Protein AF-A0AAU4BKL8-F1 (afdb_monomer)

Nearest PDB structures (foldseek):
  4myr-assembly4_D  TM=7.064E-01  e=6.402E-02  Sinorhizobium meliloti 1021
  3nnn-assembly1_B  TM=6.169E-01  e=1.692E+00  Thermotoga maritima
  5m7p-assembly1_B  TM=3.988E-01  e=8.554E-01  Brucella abortus str. 2308 A
  3w9s-assembly1_B  TM=4.049E-01  e=2.076E+00  Klebsiella pneumoniae subsp. pneumoniae NTUH-K2044
  3cfy-assembly1_A  TM=3.279E-01  e=2.076E+00  Vibrio parahaemolyticus RIMD 2210633

Sequence (150 aa):
MESAATRHRSRWPGIQRAGTGVGGHHQRAIDLKIKNKLDSPDKGLRLEASTAQAIRPLVRDFDRKYGRKGTIGQVDIETNKFVIEVTGGTWADKMEQIERLKQPNINKSGKPVIVFAPGWNGKQVRGVREAGGSGFPRPGRVEEVPTRTR

Radius of gyration: 21.01 Å; Cα contacts (8 Å, |Δi|>4): 185; chains: 1; bounding box: 60×72×43 Å

Foldseek 3Di:
DDDDDDDDPPPPDDPPPPPDVVVVVQLVVQVVLLVVLCPDPDPQSVQLSVVCVVVVVFFPHAFDAADDVNPLHTFHTDGPAATEDEDQDDQPVVLVRLVSCQDCSNVVPSHAYEYHHANDDPVSQVVCVVSRHHYDYHPPDDDDDPPDDD

pLDDT: mean 76.71, std 20.93, range [34.91, 97.88]

Secondary structure (DSSP, 8-state):
-----------PPP------HHHHHHHHHHHHHHHHHHT-S-HHHHHHHHHHHHTGGGEEEEEEEESGGGSSEEEEEEESS-EEEE-SS-SHHHHHHHHHHTSTTT-TT-PPEEEE-TT--HHHHHHHHHTT-EE-PPTT----------

Mean predicted aligned error: 12.6 Å

Solvent-accessible surface area (backbone atoms only — not comparable to full-atom values): 9089 Å² total; per-residue (Å²): 135,87,79,86,86,77,87,80,80,87,74,76,80,80,84,77,72,81,52,60,68,70,58,50,53,52,53,51,52,43,52,50,53,36,52,56,27,53,73,39,91,49,68,58,50,24,48,46,22,50,54,47,60,77,46,43,95,53,56,72,46,56,69,44,62,34,64,80,96,26,75,73,35,72,42,49,33,32,37,92,72,37,33,35,46,66,44,79,74,68,70,77,74,44,54,62,51,55,58,49,54,58,35,56,93,74,25,70,83,63,49,53,44,32,41,50,28,75,77,43,50,69,70,58,31,47,54,36,42,76,70,72,30,50,46,53,58,39,91,88,66,85,75,82,76,80,77,80,76,130

Structure (mmCIF, N/CA/C/O backbone):
data_AF-A0AAU4BKL8-F1
#
_entry.id   AF-A0AAU4BKL8-F1
#
loop_
_atom_site.group_PDB
_atom_site.id
_atom_site.type_symbol
_atom_site.label_atom_id
_atom_site.label_alt_id
_atom_site.label_comp_id
_atom_site.label_asym_id
_atom_site.label_entity_id
_atom_site.label_seq_id
_atom_site.pdbx_PDB_ins_code
_atom_site.Cartn_x
_atom_site.Cartn_y
_atom_site.Cartn_z
_atom_site.occupancy
_atom_site.B_iso_or_equiv
_atom_site.auth_seq_id
_atom_site.auth_comp_id
_atom_site.auth_asym_id
_atom_site.auth_atom_id
_atom_site.pdbx_PDB_model_num
ATOM 1 N N . MET A 1 1 ? -30.485 -58.118 12.265 1.00 39.28 1 MET A N 1
ATOM 2 C CA . MET A 1 1 ? -29.672 -57.789 11.077 1.00 39.28 1 MET A CA 1
ATOM 3 C C . MET A 1 1 ? -30.318 -56.561 10.455 1.00 39.28 1 MET A C 1
ATOM 5 O O . MET A 1 1 ? -31.449 -56.674 10.016 1.00 39.28 1 MET A O 1
ATOM 9 N N . GLU A 1 2 ? -29.899 -55.386 10.939 1.00 35.16 2 GLU A N 1
ATOM 10 C CA . GLU A 1 2 ? -29.161 -54.344 10.179 1.00 35.16 2 GLU A CA 1
ATOM 11 C C . GLU A 1 2 ? -30.090 -53.511 9.276 1.00 35.16 2 GLU A C 1
ATOM 13 O O . GLU A 1 2 ? -30.899 -54.063 8.554 1.00 35.16 2 GLU A O 1
ATOM 18 N N . SER A 1 3 ? -30.045 -52.183 9.201 1.00 37.34 3 SER A N 1
ATOM 19 C CA . SER A 1 3 ? -29.420 -51.129 10.000 1.00 37.34 3 SER A CA 1
ATOM 20 C C . SER A 1 3 ? -30.096 -49.823 9.555 1.00 37.34 3 SER A C 1
ATOM 22 O O . SER A 1 3 ? -30.292 -49.600 8.359 1.00 37.34 3 SER A O 1
ATOM 24 N N . ALA A 1 4 ? -30.485 -48.967 10.500 1.00 45.81 4 ALA A N 1
ATOM 25 C CA . ALA A 1 4 ? -31.007 -47.637 10.215 1.00 45.81 4 ALA A CA 1
ATOM 26 C C . ALA A 1 4 ? -29.840 -46.706 9.848 1.00 45.81 4 ALA A C 1
ATOM 28 O O . ALA A 1 4 ? -28.986 -46.408 10.682 1.00 45.81 4 ALA A O 1
ATOM 29 N N . ALA A 1 5 ? -29.794 -46.237 8.600 1.00 44.03 5 ALA A N 1
ATOM 30 C CA . ALA A 1 5 ? -28.779 -45.290 8.148 1.00 44.03 5 ALA A CA 1
ATOM 31 C C . ALA A 1 5 ? -29.086 -43.877 8.673 1.00 44.03 5 ALA A C 1
ATOM 33 O O . ALA A 1 5 ? -29.869 -43.105 8.112 1.00 44.03 5 ALA A O 1
ATOM 34 N N . THR A 1 6 ? -28.449 -43.570 9.796 1.00 45.72 6 THR A N 1
ATOM 35 C CA . THR A 1 6 ? -28.365 -42.269 10.454 1.00 45.72 6 THR A CA 1
ATOM 36 C C . THR A 1 6 ? -27.852 -41.177 9.511 1.00 45.72 6 THR A C 1
ATOM 38 O O . THR A 1 6 ? -26.852 -41.323 8.811 1.00 45.72 6 THR A O 1
ATOM 41 N N . ARG A 1 7 ? -28.546 -40.035 9.530 1.00 43.06 7 ARG A N 1
ATOM 42 C CA . ARG A 1 7 ? -28.183 -38.791 8.843 1.00 43.06 7 ARG A CA 1
ATOM 43 C C . ARG A 1 7 ? -26.910 -38.205 9.459 1.00 43.06 7 ARG A C 1
ATOM 45 O O . ARG A 1 7 ? -26.882 -37.961 10.658 1.00 43.06 7 ARG A O 1
ATOM 52 N N . HIS A 1 8 ? -25.939 -37.826 8.633 1.00 34.91 8 HIS A N 1
ATOM 53 C CA . HIS A 1 8 ? -24.923 -36.843 9.015 1.00 34.91 8 HIS A CA 1
ATOM 54 C C . HIS A 1 8 ? -24.731 -35.833 7.878 1.00 34.91 8 HIS A C 1
ATOM 56 O O . HIS A 1 8 ? -23.785 -35.878 7.098 1.00 34.91 8 HIS A O 1
ATOM 62 N N . ARG A 1 9 ? -25.679 -34.892 7.761 1.00 39.91 9 ARG A N 1
ATOM 63 C CA . ARG A 1 9 ? -25.396 -33.612 7.103 1.00 39.91 9 ARG A CA 1
ATOM 64 C C . ARG A 1 9 ? -24.560 -32.815 8.093 1.00 39.91 9 ARG A C 1
ATOM 66 O O . ARG A 1 9 ? -25.085 -32.392 9.120 1.00 39.91 9 ARG A O 1
ATOM 73 N N . SER A 1 10 ? -23.281 -32.624 7.794 1.00 37.00 10 SER A N 1
ATOM 74 C CA . SER A 1 10 ? -22.394 -31.729 8.537 1.00 37.00 10 SER A CA 1
ATOM 75 C C . SER A 1 10 ? -22.881 -30.287 8.386 1.00 37.00 10 SER A C 1
ATOM 77 O O . SER A 1 10 ? -22.453 -29.533 7.515 1.00 37.00 10 SER A O 1
ATOM 79 N N . ARG A 1 11 ? -23.852 -29.934 9.230 1.00 35.56 11 ARG A N 1
ATOM 80 C CA . ARG A 1 11 ? -24.342 -28.586 9.483 1.00 35.56 11 ARG A CA 1
ATOM 81 C C . ARG A 1 11 ? -23.271 -27.881 10.304 1.00 35.56 11 ARG A C 1
ATOM 83 O O . ARG A 1 11 ? -23.278 -27.956 11.527 1.00 35.56 11 ARG A O 1
ATOM 90 N N . TRP A 1 12 ? -22.346 -27.214 9.628 1.00 34.91 12 TRP A N 1
ATOM 91 C CA . TRP A 1 12 ? -21.537 -26.194 10.282 1.00 34.91 12 TRP A CA 1
ATOM 92 C C . TRP A 1 12 ? -22.488 -25.079 10.753 1.00 34.91 12 TRP A C 1
ATOM 94 O O . TRP A 1 12 ? -23.252 -24.555 9.934 1.00 34.91 12 TRP A O 1
ATOM 104 N N . PRO A 1 13 ? -22.534 -24.763 12.059 1.00 39.03 13 PRO A N 1
ATOM 105 C CA . PRO A 1 13 ? -23.399 -23.716 12.573 1.00 39.03 13 PRO A CA 1
ATOM 106 C C . PRO A 1 13 ? -22.921 -22.362 12.050 1.00 39.03 13 PRO A C 1
ATOM 108 O O . PRO A 1 13 ? -21.727 -22.099 11.911 1.00 39.03 13 PRO A O 1
ATOM 111 N N . GLY A 1 14 ? -23.897 -21.533 11.690 1.00 40.94 14 GLY A N 1
ATOM 112 C CA . GLY A 1 14 ? -23.698 -20.326 10.917 1.00 40.94 14 GLY A CA 1
ATOM 113 C C . GLY A 1 14 ? -22.778 -19.308 11.579 1.00 40.94 14 GLY A C 1
ATOM 114 O O . GLY A 1 14 ? -22.948 -18.932 12.733 1.00 40.94 14 GLY A O 1
ATOM 115 N N . ILE A 1 15 ? -21.914 -18.733 10.752 1.00 45.81 15 ILE A N 1
ATOM 116 C CA . ILE A 1 15 ? -21.660 -17.297 10.804 1.00 45.81 15 ILE A CA 1
ATOM 117 C C . ILE A 1 15 ? -22.309 -16.718 9.548 1.00 45.81 15 ILE A C 1
ATOM 119 O O . ILE A 1 15 ? -21.656 -16.256 8.618 1.00 45.81 15 ILE A O 1
ATOM 123 N N . GLN A 1 16 ? -23.643 -16.766 9.509 1.00 42.19 16 GLN A N 1
ATOM 124 C CA . GLN A 1 16 ? -24.405 -15.829 8.695 1.00 42.19 16 GLN A CA 1
ATOM 125 C C . GLN A 1 16 ? -24.277 -14.473 9.385 1.00 42.19 16 GLN A C 1
ATOM 127 O O . GLN A 1 16 ? -25.165 -14.027 10.107 1.00 42.19 16 GLN A O 1
ATOM 132 N N . ARG A 1 17 ? -23.142 -13.798 9.184 1.00 47.59 17 ARG A N 1
ATOM 133 C CA . ARG A 1 17 ? -23.152 -12.346 9.297 1.00 47.59 17 ARG A CA 1
ATOM 134 C C . ARG A 1 17 ? -23.973 -11.874 8.111 1.00 47.59 17 ARG A C 1
ATOM 136 O O . ARG A 1 17 ? -23.442 -11.677 7.022 1.00 47.59 17 ARG A O 1
ATOM 143 N N . ALA A 1 18 ? -25.276 -11.729 8.335 1.00 43.00 18 ALA A N 1
ATOM 144 C CA . ALA A 1 18 ? -26.087 -10.764 7.621 1.00 43.00 18 ALA A CA 1
ATOM 145 C C . ALA A 1 18 ? -25.437 -9.393 7.864 1.00 43.00 18 ALA A C 1
ATOM 147 O O . ALA A 1 18 ? -25.796 -8.649 8.771 1.00 43.00 18 ALA A O 1
ATOM 148 N N . GLY A 1 19 ? -24.362 -9.122 7.124 1.00 42.94 19 GLY A N 1
ATOM 149 C CA . GLY A 1 19 ? -23.743 -7.819 7.063 1.00 42.94 19 GLY A CA 1
ATOM 150 C C . GLY A 1 19 ? -24.756 -6.923 6.388 1.00 42.94 19 GLY A C 1
ATOM 151 O O . GLY A 1 19 ? -24.933 -6.999 5.174 1.00 42.94 19 GLY A O 1
ATOM 152 N N . THR A 1 20 ? -25.453 -6.145 7.210 1.00 46.50 20 THR A N 1
ATOM 153 C CA . THR A 1 20 ? -26.154 -4.909 6.862 1.00 46.50 20 THR A CA 1
ATOM 154 C C . THR A 1 20 ? -25.570 -4.312 5.579 1.00 46.50 20 THR A C 1
ATOM 156 O O . THR A 1 20 ? -24.353 -4.148 5.481 1.00 46.50 20 THR A O 1
ATOM 159 N N . GLY A 1 21 ? -26.414 -4.060 4.569 1.00 51.34 21 GLY A N 1
ATOM 160 C CA . GLY A 1 21 ? -26.022 -3.896 3.157 1.00 51.34 21 GLY A CA 1
ATOM 161 C C . GLY A 1 21 ? -24.749 -3.077 2.894 1.00 51.34 21 GLY A C 1
ATOM 162 O O . GLY A 1 21 ? -23.965 -3.427 2.018 1.00 51.34 21 GLY A O 1
ATOM 163 N N . VAL A 1 22 ? -24.461 -2.068 3.717 1.00 58.38 22 VAL A N 1
ATOM 164 C CA . VAL A 1 22 ? -23.238 -1.248 3.687 1.00 58.38 22 VAL A CA 1
ATOM 165 C C . VAL A 1 22 ? -21.932 -2.068 3.745 1.00 58.38 22 VAL A C 1
ATOM 167 O O . VAL A 1 22 ? -21.014 -1.814 2.965 1.00 58.38 22 VAL A O 1
ATOM 170 N N . GLY A 1 23 ? -21.834 -3.083 4.612 1.00 62.84 23 GLY A N 1
ATOM 171 C CA . GLY A 1 23 ? -20.621 -3.904 4.748 1.00 62.84 23 GLY A CA 1
ATOM 172 C C . GLY A 1 23 ? -20.379 -4.833 3.553 1.00 62.84 23 GLY A C 1
ATOM 173 O O . GLY A 1 23 ? -19.237 -5.038 3.143 1.00 62.84 23 GLY A O 1
ATOM 174 N N . GLY A 1 24 ? -21.456 -5.351 2.955 1.00 75.62 24 GLY A N 1
ATOM 175 C CA . GLY A 1 24 ? -21.388 -6.201 1.764 1.00 75.62 24 GLY A CA 1
ATOM 176 C C . GLY A 1 24 ? -20.991 -5.430 0.504 1.00 75.62 24 GLY A C 1
ATOM 177 O O . GLY A 1 24 ? -20.192 -5.924 -0.291 1.00 75.62 24 GLY A O 1
ATOM 178 N N . HIS A 1 25 ? -21.493 -4.202 0.331 1.00 81.88 25 HIS A N 1
ATOM 179 C CA . HIS A 1 25 ? -21.113 -3.350 -0.800 1.00 81.88 25 HIS A CA 1
ATOM 180 C C . HIS A 1 25 ? -19.641 -2.928 -0.739 1.00 81.88 25 HIS A C 1
ATOM 182 O O . HIS A 1 25 ? -18.958 -2.972 -1.761 1.00 81.88 25 HIS A O 1
ATOM 188 N N . HIS A 1 26 ? -19.129 -2.600 0.453 1.00 86.69 26 HIS A N 1
ATOM 189 C CA . HIS A 1 26 ? -17.718 -2.242 0.635 1.00 86.69 26 HIS A CA 1
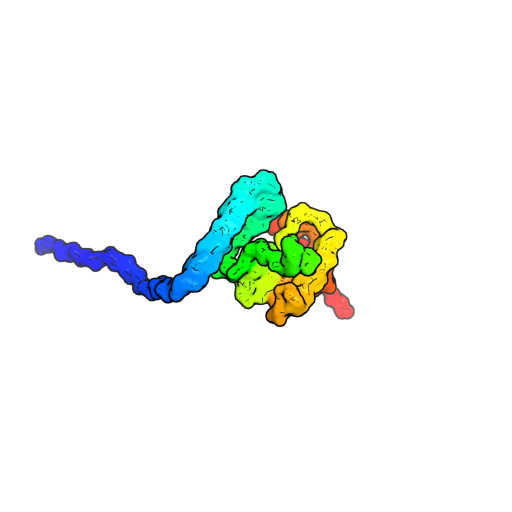ATOM 190 C C . HIS A 1 26 ? -16.777 -3.404 0.302 1.00 86.69 26 HIS A C 1
ATOM 192 O O . HIS A 1 26 ? -15.827 -3.239 -0.460 1.00 86.69 26 HIS A O 1
ATOM 198 N N . GLN A 1 27 ? -17.071 -4.606 0.807 1.00 90.19 27 GLN A N 1
ATOM 199 C CA . GLN A 1 27 ? -16.243 -5.782 0.520 1.00 90.19 27 GLN A CA 1
ATOM 200 C C . GLN A 1 27 ? -16.244 -6.140 -0.971 1.00 90.19 27 GLN A C 1
ATOM 202 O O . GLN A 1 27 ? -15.181 -6.393 -1.531 1.00 90.19 27 GLN A O 1
ATOM 207 N N . ARG A 1 28 ? -17.399 -6.046 -1.644 1.00 92.38 28 ARG A N 1
ATOM 208 C CA . ARG A 1 28 ? -17.484 -6.227 -3.102 1.00 92.38 28 ARG A CA 1
ATOM 209 C C . ARG A 1 28 ? -16.679 -5.179 -3.869 1.00 92.38 28 ARG A C 1
ATOM 211 O O . ARG A 1 28 ? -16.038 -5.516 -4.857 1.00 92.38 28 ARG A O 1
ATOM 218 N N . ALA A 1 29 ? -16.688 -3.920 -3.428 1.00 94.06 29 ALA A N 1
ATOM 219 C CA . ALA A 1 29 ? -15.889 -2.871 -4.057 1.00 94.06 29 ALA A CA 1
ATOM 220 C C . ALA A 1 29 ? -14.383 -3.164 -3.946 1.00 94.06 29 ALA A C 1
ATOM 222 O O . ALA A 1 29 ? -13.652 -2.984 -4.918 1.00 94.06 29 ALA A O 1
ATOM 223 N N . ILE A 1 30 ? -13.927 -3.668 -2.795 1.00 96.06 30 ILE A N 1
ATOM 224 C CA . ILE A 1 30 ? -12.542 -4.127 -2.614 1.00 96.06 30 ILE A CA 1
ATOM 225 C C . ILE A 1 30 ? -12.231 -5.287 -3.561 1.00 96.06 30 ILE A C 1
ATOM 227 O O . ILE A 1 30 ? -11.222 -5.236 -4.262 1.00 96.06 30 ILE A O 1
ATOM 231 N N . ASP A 1 31 ? -13.101 -6.296 -3.628 1.00 96.25 31 ASP A N 1
ATOM 232 C CA . ASP A 1 31 ? -12.904 -7.461 -4.501 1.00 96.25 31 ASP A CA 1
ATOM 233 C C . ASP A 1 31 ? -12.785 -7.061 -5.973 1.00 96.25 31 ASP A C 1
ATOM 235 O O . ASP A 1 31 ? -11.908 -7.553 -6.683 1.00 96.25 31 ASP A O 1
ATOM 239 N N . LEU A 1 32 ? -13.619 -6.121 -6.421 1.00 96.88 32 LEU A N 1
ATOM 240 C CA . LEU A 1 32 ? -1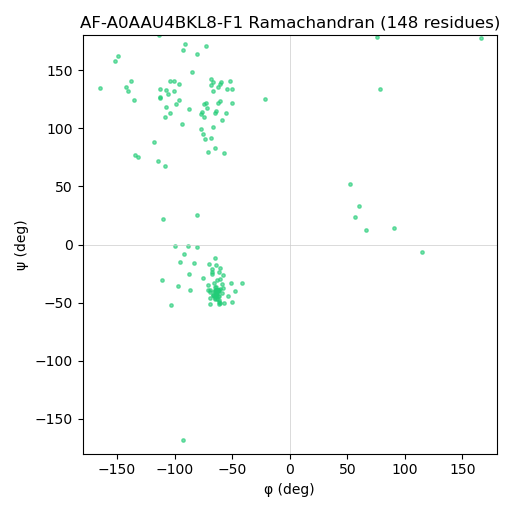3.561 -5.584 -7.778 1.00 96.88 32 LEU A CA 1
ATOM 241 C C . LEU A 1 32 ? -12.247 -4.847 -8.046 1.00 96.88 32 LEU A C 1
ATOM 243 O O . LEU A 1 32 ? -11.645 -5.055 -9.095 1.00 96.88 32 LEU A O 1
ATOM 247 N N . LYS A 1 33 ? -11.760 -4.027 -7.106 1.00 97.06 33 LYS A N 1
ATOM 248 C CA . LYS A 1 33 ? -10.458 -3.358 -7.258 1.00 97.06 33 LYS A CA 1
ATOM 249 C C . LYS A 1 33 ? -9.308 -4.363 -7.348 1.00 97.06 33 LYS A C 1
ATOM 251 O O . LYS A 1 33 ? -8.435 -4.199 -8.198 1.00 97.06 33 LYS A O 1
ATOM 256 N N . ILE A 1 34 ? -9.311 -5.392 -6.494 1.00 97.56 34 ILE A N 1
ATOM 257 C CA . ILE A 1 34 ? -8.293 -6.454 -6.510 1.00 97.56 34 ILE A CA 1
ATOM 258 C C . ILE A 1 34 ? -8.326 -7.173 -7.858 1.00 97.56 34 ILE A C 1
ATOM 260 O O . ILE A 1 34 ? -7.295 -7.265 -8.516 1.00 97.56 34 ILE A O 1
ATOM 264 N N . LYS A 1 35 ? -9.507 -7.611 -8.309 1.00 97.56 35 LYS A N 1
ATOM 265 C CA . LYS A 1 35 ? -9.669 -8.278 -9.605 1.00 97.56 35 LYS A CA 1
ATOM 266 C C . LYS A 1 35 ? -9.160 -7.406 -10.758 1.00 97.56 35 LYS A C 1
ATOM 268 O O . LYS A 1 35 ? -8.319 -7.849 -11.528 1.00 97.56 35 LYS A O 1
ATOM 273 N N . ASN A 1 36 ? -9.584 -6.144 -10.816 1.00 97.38 36 ASN A N 1
ATOM 274 C CA . ASN A 1 36 ? -9.174 -5.225 -11.878 1.00 97.38 36 ASN A CA 1
ATOM 275 C C . ASN A 1 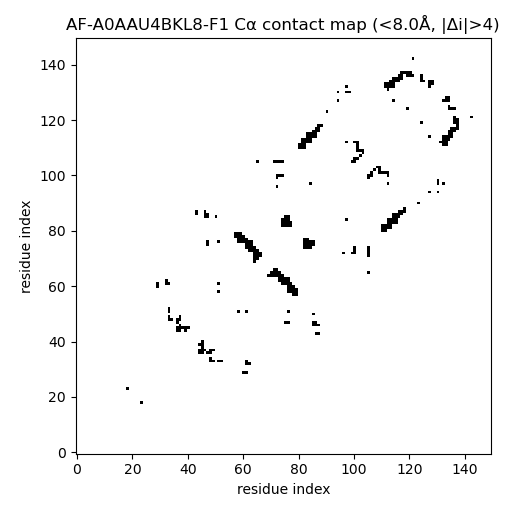36 ? -7.652 -5.009 -11.916 1.00 97.38 36 ASN A C 1
ATOM 277 O O . ASN A 1 36 ? -7.076 -4.912 -12.996 1.00 97.38 36 ASN A O 1
ATOM 281 N N . LYS A 1 37 ? -6.985 -4.929 -10.755 1.00 97.50 37 LYS A N 1
ATOM 282 C CA . LYS A 1 37 ? -5.521 -4.791 -10.704 1.00 97.50 37 LYS A CA 1
ATOM 283 C C . LYS A 1 37 ? -4.785 -6.103 -11.011 1.00 97.50 37 LYS A C 1
ATOM 285 O O . LYS A 1 37 ? -3.690 -6.035 -11.560 1.00 97.50 37 LYS A O 1
ATOM 290 N N . LEU A 1 38 ? -5.367 -7.273 -10.726 1.00 97.81 38 LEU A N 1
ATOM 291 C CA . LEU A 1 38 ? -4.815 -8.571 -11.153 1.00 97.81 38 LEU A CA 1
ATOM 292 C C . LEU A 1 38 ? -4.798 -8.713 -12.681 1.00 97.81 38 LEU A C 1
ATOM 294 O O . LEU A 1 38 ? -3.831 -9.242 -13.226 1.00 97.81 38 LEU A O 1
ATOM 298 N N . ASP A 1 39 ? -5.817 -8.180 -13.357 1.00 96.88 39 ASP A N 1
ATOM 299 C CA . ASP A 1 39 ? -5.937 -8.199 -14.821 1.00 96.88 39 ASP A CA 1
ATOM 300 C C . ASP A 1 39 ? -5.096 -7.096 -15.510 1.00 96.88 39 ASP A C 1
ATOM 302 O O . ASP A 1 39 ? -5.045 -7.007 -16.737 1.00 96.88 39 ASP A O 1
ATOM 306 N N . SER A 1 40 ? -4.412 -6.242 -14.737 1.00 96.44 40 SER A N 1
ATOM 307 C CA . SER A 1 40 ? -3.600 -5.139 -15.265 1.00 96.44 40 SER A CA 1
ATOM 308 C C . SER A 1 40 ? -2.351 -5.642 -16.003 1.00 96.44 40 SER A C 1
ATOM 310 O O . SER A 1 40 ? -1.689 -6.566 -15.522 1.00 96.44 40 SER A O 1
ATOM 312 N N . PRO A 1 41 ? -1.923 -5.008 -17.113 1.00 94.81 41 PRO A N 1
ATOM 313 C CA . PRO A 1 41 ? -0.623 -5.287 -17.727 1.00 94.81 41 PRO A CA 1
ATOM 314 C C . PRO A 1 41 ? 0.561 -4.832 -16.851 1.00 94.81 41 PRO A C 1
ATOM 316 O O . PRO A 1 41 ? 1.660 -5.382 -16.986 1.00 94.81 41 PRO A O 1
ATOM 319 N N . ASP A 1 42 ? 0.342 -3.900 -15.919 1.00 94.06 42 ASP A N 1
ATOM 320 C CA . ASP A 1 42 ? 1.358 -3.373 -15.005 1.00 94.06 42 ASP A CA 1
ATOM 321 C C . ASP A 1 42 ? 1.743 -4.398 -13.920 1.00 94.06 42 ASP A C 1
ATOM 323 O O . ASP A 1 42 ? 0.911 -4.859 -13.135 1.00 94.06 42 ASP A O 1
ATOM 327 N N . LYS A 1 43 ? 3.034 -4.752 -13.858 1.00 91.94 43 LYS A N 1
ATOM 328 C CA . LYS A 1 43 ? 3.565 -5.744 -12.906 1.00 91.94 43 LYS A CA 1
ATOM 329 C C . LYS A 1 43 ? 3.470 -5.293 -11.443 1.00 91.94 43 LYS A C 1
ATOM 331 O O . LYS A 1 43 ? 3.297 -6.150 -10.580 1.00 91.94 43 LYS A O 1
ATOM 336 N N . GLY A 1 44 ? 3.603 -3.997 -11.162 1.00 90.75 44 GLY A N 1
ATOM 337 C CA . GLY A 1 44 ? 3.486 -3.434 -9.816 1.00 90.75 44 GLY A CA 1
ATOM 338 C C . GLY A 1 44 ? 2.050 -3.505 -9.305 1.00 90.75 44 GLY A C 1
ATOM 339 O O . GLY A 1 44 ? 1.815 -4.026 -8.217 1.00 90.75 44 GLY A O 1
ATOM 340 N N . LEU A 1 45 ? 1.082 -3.125 -10.145 1.00 94.12 45 LEU A N 1
ATOM 341 C CA . LEU A 1 45 ? -0.342 -3.233 -9.809 1.00 94.12 45 LEU A CA 1
ATOM 342 C C . LEU A 1 45 ? -0.770 -4.689 -9.586 1.00 94.12 45 LEU A C 1
ATOM 344 O O . LEU A 1 45 ? -1.514 -4.974 -8.644 1.00 94.12 45 LEU A O 1
ATOM 348 N N . ARG A 1 46 ? -0.262 -5.629 -10.396 1.00 95.69 46 ARG A N 1
ATOM 349 C CA . ARG A 1 46 ? -0.490 -7.061 -10.152 1.00 95.69 46 ARG A CA 1
ATOM 350 C C . ARG A 1 46 ? 0.140 -7.530 -8.845 1.00 95.69 46 ARG A C 1
ATOM 352 O O . ARG A 1 46 ? -0.477 -8.328 -8.144 1.00 95.69 46 ARG A O 1
ATOM 359 N N . LEU A 1 47 ? 1.336 -7.045 -8.501 1.00 94.06 47 LEU A N 1
ATOM 360 C CA . LEU A 1 47 ? 1.995 -7.394 -7.242 1.00 94.06 47 LEU A CA 1
ATOM 361 C C . LEU A 1 47 ? 1.152 -6.934 -6.044 1.00 94.06 47 LEU A C 1
ATOM 363 O O . LEU A 1 47 ? 0.811 -7.771 -5.212 1.00 94.06 47 LEU A O 1
ATOM 367 N N . GLU A 1 48 ? 0.734 -5.665 -6.009 1.00 95.12 48 GLU A N 1
ATOM 368 C CA . GLU A 1 48 ? -0.181 -5.120 -4.990 1.00 95.12 48 GLU A CA 1
ATOM 369 C C . GLU A 1 48 ? -1.437 -5.985 -4.827 1.00 95.12 48 GLU A C 1
ATOM 371 O O . GLU A 1 48 ? -1.803 -6.378 -3.716 1.00 95.12 48 GLU A O 1
ATOM 376 N N . ALA A 1 49 ? -2.087 -6.313 -5.946 1.00 97.19 49 ALA A N 1
ATOM 377 C CA . ALA A 1 49 ? -3.329 -7.071 -5.942 1.00 97.19 49 ALA A CA 1
ATOM 378 C C . ALA A 1 49 ? -3.130 -8.526 -5.510 1.00 97.19 49 ALA A C 1
ATOM 380 O O . ALA A 1 49 ? -3.936 -9.049 -4.744 1.00 97.19 49 ALA A O 1
ATOM 381 N N . SER A 1 50 ? -2.039 -9.166 -5.937 1.00 97.25 50 SER A N 1
ATOM 382 C CA . SER A 1 50 ? -1.698 -10.527 -5.516 1.00 97.25 50 SER A CA 1
ATOM 383 C C . SER A 1 50 ? -1.400 -10.595 -4.015 1.00 97.25 50 SER A C 1
ATOM 385 O O . SER A 1 50 ? -1.891 -11.497 -3.334 1.00 97.25 50 SER A O 1
ATOM 387 N N . THR A 1 51 ? -0.697 -9.597 -3.464 1.00 96.31 51 THR A N 1
ATOM 388 C CA . THR A 1 51 ? -0.486 -9.470 -2.019 1.00 96.31 51 THR A CA 1
ATOM 389 C C . THR A 1 51 ? -1.819 -9.307 -1.295 1.00 96.31 51 THR A C 1
ATOM 391 O O . THR A 1 51 ? -2.090 -10.052 -0.354 1.00 96.31 51 THR A O 1
ATOM 394 N N . ALA A 1 52 ? -2.688 -8.397 -1.746 1.00 97.62 52 ALA A N 1
ATOM 395 C CA . ALA A 1 52 ? -4.003 -8.194 -1.137 1.00 97.62 52 ALA A CA 1
ATOM 396 C C . ALA A 1 52 ? -4.887 -9.450 -1.207 1.00 97.62 52 ALA A C 1
ATOM 398 O O . ALA A 1 52 ? -5.573 -9.770 -0.236 1.00 97.62 52 ALA A O 1
ATOM 399 N N . GLN A 1 53 ? -4.848 -10.186 -2.321 1.00 97.88 53 GLN A N 1
ATOM 400 C CA . GLN A 1 53 ? -5.577 -11.440 -2.493 1.00 97.88 53 GLN A CA 1
ATOM 401 C C . GLN A 1 53 ? -5.078 -12.520 -1.523 1.00 97.88 53 GLN A C 1
ATOM 403 O O . GLN A 1 53 ? -5.893 -13.196 -0.895 1.00 97.88 53 GLN A O 1
ATOM 408 N N . ALA A 1 54 ? -3.761 -12.640 -1.335 1.00 96.75 54 ALA A N 1
ATOM 409 C CA . ALA A 1 54 ? -3.164 -13.625 -0.433 1.00 96.75 54 ALA A CA 1
ATOM 410 C C . ALA A 1 54 ? -3.552 -13.409 1.041 1.00 96.75 54 ALA A C 1
ATOM 412 O O . ALA A 1 54 ? -3.679 -14.372 1.795 1.00 96.75 54 ALA A O 1
ATOM 413 N N . ILE A 1 55 ? -3.786 -12.159 1.452 1.00 96.19 55 ILE A N 1
ATOM 414 C CA . ILE A 1 55 ? -4.207 -11.813 2.821 1.00 96.19 55 ILE A CA 1
ATOM 415 C C . ILE A 1 55 ? -5.652 -11.316 2.899 1.00 96.19 55 ILE A C 1
ATOM 417 O O . ILE A 1 55 ? -6.022 -10.627 3.852 1.00 96.19 55 ILE A O 1
ATOM 421 N N . ARG A 1 56 ? -6.488 -11.657 1.912 1.00 95.81 56 ARG A N 1
ATOM 422 C CA . ARG A 1 56 ? -7.826 -11.080 1.722 1.00 95.81 56 ARG A CA 1
ATOM 423 C C . ARG A 1 56 ? -8.710 -11.016 2.979 1.00 95.81 56 ARG A C 1
ATOM 425 O O . ARG A 1 56 ? -9.359 -9.979 3.154 1.00 95.81 56 ARG A O 1
ATOM 432 N N . PRO A 1 57 ? -8.734 -12.027 3.875 1.00 95.19 57 PRO A N 1
ATOM 433 C CA . PRO A 1 57 ? -9.521 -11.966 5.112 1.00 95.19 57 PRO A CA 1
ATOM 434 C C . PRO A 1 57 ? -9.130 -10.825 6.067 1.00 95.19 57 PRO A C 1
ATOM 436 O O . PRO A 1 57 ? -9.919 -10.454 6.934 1.00 95.19 57 PRO A O 1
ATOM 439 N N . LEU A 1 58 ? -7.921 -10.272 5.928 1.00 95.44 58 LEU A N 1
ATOM 440 C CA . LEU A 1 58 ? -7.393 -9.180 6.752 1.00 95.44 58 LEU A CA 1
ATOM 441 C C . LEU A 1 58 ? -7.588 -7.796 6.114 1.00 95.44 58 LEU A C 1
ATOM 443 O O . LEU A 1 58 ? -7.429 -6.783 6.801 1.00 95.44 58 LEU A O 1
ATOM 447 N N . VAL A 1 59 ? -7.907 -7.745 4.817 1.00 96.38 59 VAL A N 1
ATOM 448 C CA . VAL A 1 59 ? -7.997 -6.503 4.042 1.00 96.38 59 VAL A CA 1
ATOM 449 C C . VAL A 1 59 ? -9.269 -5.740 4.407 1.00 96.38 59 VAL A C 1
ATOM 451 O O . VAL A 1 59 ? -10.391 -6.226 4.249 1.00 96.38 59 VAL A O 1
ATOM 454 N N . ARG A 1 60 ? -9.074 -4.512 4.887 1.00 95.88 60 ARG A N 1
ATOM 455 C CA . ARG A 1 60 ? -10.118 -3.540 5.223 1.00 95.88 60 ARG A CA 1
ATOM 456 C C . ARG A 1 60 ? -10.357 -2.541 4.097 1.00 95.88 60 ARG A C 1
ATOM 458 O O . ARG A 1 60 ? -11.493 -2.112 3.918 1.00 95.88 60 ARG A O 1
ATOM 465 N N . ASP A 1 61 ? -9.303 -2.153 3.388 1.00 96.50 61 ASP A N 1
ATOM 466 C CA . ASP A 1 61 ? -9.365 -1.292 2.207 1.00 96.50 61 ASP A CA 1
ATOM 467 C C . ASP A 1 61 ? -8.185 -1.600 1.277 1.00 96.50 61 ASP A C 1
ATOM 469 O O . ASP A 1 61 ? -7.166 -2.144 1.710 1.00 96.50 61 ASP A O 1
ATOM 473 N N . PHE A 1 62 ? -8.339 -1.263 0.002 1.00 97.56 62 PHE A N 1
ATOM 474 C CA . PHE A 1 62 ? -7.359 -1.524 -1.045 1.00 97.56 62 PHE A CA 1
ATOM 475 C C . PHE A 1 62 ? -7.316 -0.355 -2.031 1.00 97.56 62 PHE A C 1
ATOM 477 O O . PHE A 1 62 ? -8.369 0.140 -2.455 1.00 97.56 62 PHE A O 1
ATOM 484 N N . ASP A 1 63 ? -6.109 0.072 -2.405 1.00 96.06 63 ASP A N 1
ATOM 485 C CA . ASP A 1 63 ? -5.858 1.193 -3.319 1.00 96.06 63 ASP A CA 1
ATOM 486 C C . ASP A 1 63 ? -6.593 2.475 -2.890 1.00 96.06 63 ASP A C 1
ATOM 488 O O . ASP A 1 63 ? -7.396 3.062 -3.628 1.00 96.06 63 ASP A O 1
ATOM 492 N N . ARG A 1 64 ? -6.406 2.874 -1.630 1.00 95.12 64 ARG A N 1
ATOM 493 C CA . ARG A 1 64 ? -7.076 4.046 -1.069 1.00 95.12 64 ARG A CA 1
ATOM 494 C C . ARG A 1 64 ? -6.258 5.298 -1.345 1.00 95.12 64 ARG A C 1
ATOM 496 O O . ARG A 1 64 ? -5.169 5.469 -0.808 1.00 95.12 64 ARG A O 1
ATOM 503 N N . LYS A 1 65 ? -6.828 6.217 -2.121 1.00 94.00 65 LYS A N 1
ATOM 504 C CA . LYS A 1 65 ? -6.208 7.498 -2.486 1.00 94.00 65 LYS A CA 1
ATOM 505 C C . LYS A 1 65 ? -6.679 8.623 -1.566 1.00 94.00 65 LYS A C 1
ATOM 507 O O . LYS A 1 65 ? -7.867 8.732 -1.267 1.00 94.00 65 LYS A O 1
ATOM 512 N N . TYR A 1 66 ? -5.748 9.475 -1.156 1.00 92.00 66 TYR A N 1
ATOM 513 C CA . TYR A 1 66 ? -5.982 10.653 -0.328 1.00 92.00 66 TYR A CA 1
ATOM 514 C C . TYR A 1 66 ? -5.711 11.922 -1.139 1.00 92.00 66 TYR A C 1
ATOM 516 O O . TYR A 1 66 ? -4.703 12.037 -1.837 1.00 92.00 66 TYR A O 1
ATOM 524 N N . GLY A 1 67 ? -6.620 12.893 -1.050 1.00 90.81 67 GLY A N 1
ATOM 525 C CA . GLY A 1 67 ? -6.605 14.073 -1.915 1.00 90.81 67 GLY A CA 1
ATOM 526 C C . GLY A 1 67 ? -7.097 13.780 -3.336 1.00 90.81 67 GLY A C 1
ATOM 527 O O . GLY A 1 67 ? -7.456 12.652 -3.687 1.00 90.81 67 GLY A O 1
ATOM 528 N N . ARG A 1 68 ? -7.134 14.817 -4.178 1.00 91.25 68 ARG A N 1
ATOM 529 C CA . ARG A 1 68 ? -7.634 14.701 -5.552 1.00 91.25 68 ARG A CA 1
ATOM 530 C C . ARG A 1 68 ? -6.729 13.751 -6.335 1.00 91.25 68 ARG A C 1
ATOM 532 O O . ARG A 1 68 ? -5.569 14.061 -6.553 1.00 91.25 68 ARG A O 1
ATOM 539 N N . LYS A 1 69 ? -7.252 12.598 -6.764 1.00 88.38 69 LYS A N 1
ATOM 540 C CA . LYS A 1 69 ? -6.487 11.556 -7.481 1.00 88.38 69 LYS A CA 1
ATOM 541 C C . LYS A 1 69 ? -5.242 11.035 -6.727 1.00 88.38 69 LYS A C 1
ATOM 543 O O . LYS A 1 69 ? -4.350 10.498 -7.369 1.00 88.38 69 LYS A O 1
ATOM 548 N N . GLY A 1 70 ? -5.186 11.144 -5.395 1.00 88.19 70 GLY A N 1
ATOM 549 C CA . GLY A 1 70 ? -4.050 10.641 -4.603 1.00 88.19 70 GLY A CA 1
ATOM 550 C C . GLY A 1 70 ? -2.916 11.644 -4.373 1.00 88.19 70 GLY A C 1
ATOM 551 O O . GLY A 1 70 ? -1.840 11.241 -3.953 1.00 88.19 70 GLY A O 1
ATOM 552 N N . THR A 1 71 ? -3.133 12.942 -4.621 1.00 88.94 71 THR A N 1
ATOM 553 C CA . THR A 1 71 ? -2.099 13.985 -4.457 1.00 88.94 71 THR A CA 1
ATOM 554 C C . THR A 1 71 ? -1.505 14.084 -3.054 1.00 88.94 71 THR A C 1
ATOM 556 O O . THR A 1 71 ? -0.392 14.575 -2.913 1.00 88.94 71 THR A O 1
ATOM 559 N N . ILE A 1 72 ? -2.240 13.674 -2.017 1.00 87.81 72 ILE A N 1
ATOM 560 C CA . ILE A 1 72 ? -1.737 13.668 -0.635 1.00 87.81 72 ILE A CA 1
ATOM 561 C C . ILE A 1 72 ? -0.993 12.358 -0.360 1.00 87.81 72 ILE A C 1
ATOM 563 O O . ILE A 1 72 ? 0.047 12.358 0.291 1.00 87.81 72 ILE A O 1
ATOM 567 N N . GLY A 1 73 ? -1.507 11.246 -0.878 1.00 89.81 73 GLY A N 1
ATOM 568 C CA . GLY A 1 73 ? -0.877 9.939 -0.771 1.00 89.81 73 GLY A CA 1
ATOM 569 C C . GLY A 1 73 ? -1.827 8.813 -1.151 1.00 89.81 73 GLY A C 1
ATOM 570 O O . GLY A 1 73 ? -3.007 9.030 -1.444 1.00 89.81 73 GLY A O 1
ATOM 571 N N . GLN A 1 74 ? -1.306 7.595 -1.116 1.00 93.12 74 GLN A N 1
ATOM 572 C CA . GLN A 1 74 ? -2.053 6.377 -1.390 1.00 93.12 74 GLN A CA 1
ATOM 573 C C . GLN A 1 74 ? -1.653 5.304 -0.383 1.00 93.12 74 GLN A C 1
ATOM 575 O O . GLN A 1 74 ? -0.483 5.195 -0.038 1.00 93.12 74 GLN A O 1
ATOM 580 N N . VAL A 1 75 ? -2.634 4.533 0.078 1.00 94.81 75 VAL A N 1
ATOM 581 C CA . VAL A 1 75 ? -2.434 3.300 0.839 1.00 94.81 75 VAL A CA 1
ATOM 582 C C . VAL A 1 75 ? -2.776 2.126 -0.069 1.00 94.81 75 VAL A C 1
ATOM 584 O O . VAL A 1 75 ? -3.929 2.001 -0.489 1.00 94.81 75 VAL A O 1
ATOM 587 N N . ASP A 1 76 ? -1.804 1.257 -0.336 1.00 95.62 76 ASP A N 1
ATOM 588 C CA . ASP A 1 76 ? -2.025 0.097 -1.201 1.00 95.62 76 ASP A CA 1
ATOM 589 C C . ASP A 1 76 ? -2.936 -0.919 -0.521 1.00 95.6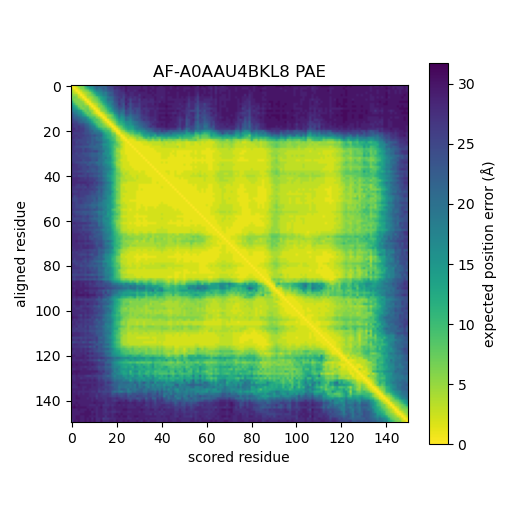2 76 ASP A C 1
ATOM 591 O O . ASP A 1 76 ? -3.960 -1.306 -1.085 1.00 95.62 76 ASP A O 1
ATOM 595 N N . ILE A 1 77 ? -2.613 -1.309 0.716 1.00 97.31 77 ILE A N 1
ATOM 596 C CA . ILE A 1 77 ? -3.419 -2.253 1.492 1.00 97.31 77 ILE A CA 1
ATOM 597 C C . ILE A 1 77 ? -3.584 -1.742 2.917 1.00 97.31 77 ILE A C 1
ATOM 599 O O . ILE A 1 77 ? -2.616 -1.535 3.648 1.00 97.31 77 ILE A O 1
ATOM 603 N N . GLU A 1 78 ? -4.830 -1.605 3.356 1.00 96.75 78 GLU A N 1
ATOM 604 C CA . GLU A 1 78 ? -5.148 -1.311 4.746 1.00 96.75 78 GLU A CA 1
ATOM 605 C C . GLU A 1 78 ? -5.736 -2.544 5.432 1.00 96.75 78 GLU A C 1
ATOM 607 O O . GLU A 1 78 ? -6.679 -3.155 4.934 1.00 96.75 78 GLU A O 1
ATOM 612 N N . THR A 1 79 ? -5.238 -2.870 6.625 1.00 95.94 79 THR A N 1
ATOM 613 C CA . THR A 1 79 ? -5.855 -3.856 7.524 1.00 95.94 79 THR A CA 1
ATOM 614 C C . THR A 1 79 ? -6.364 -3.177 8.794 1.00 95.94 79 THR A C 1
ATOM 616 O O . THR A 1 79 ? -6.217 -1.967 8.994 1.00 95.94 79 THR A O 1
ATOM 619 N N . ASN A 1 80 ? -6.951 -3.949 9.707 1.00 94.25 80 ASN A N 1
ATOM 620 C CA . ASN A 1 80 ? -7.319 -3.427 11.024 1.00 94.25 80 ASN A CA 1
ATOM 621 C C . ASN A 1 80 ? -6.104 -3.075 11.898 1.00 94.25 80 ASN A C 1
ATOM 623 O O . ASN A 1 80 ? -6.238 -2.223 12.770 1.00 94.25 80 ASN A O 1
ATOM 627 N N . LYS A 1 81 ? -4.937 -3.694 11.669 1.00 94.56 81 LYS A N 1
ATOM 628 C CA . LYS A 1 81 ? -3.771 -3.588 12.565 1.00 94.56 81 LYS A CA 1
ATOM 629 C C . LYS A 1 81 ? -2.597 -2.816 11.973 1.00 94.56 81 LYS A C 1
ATOM 631 O O . LYS A 1 81 ? -1.861 -2.193 12.719 1.00 94.56 81 LYS A O 1
ATOM 636 N N . PHE A 1 82 ? -2.420 -2.861 10.661 1.00 94.44 82 PHE A N 1
ATOM 637 C CA . PHE A 1 82 ? -1.286 -2.262 9.957 1.00 94.44 82 PHE A CA 1
ATOM 638 C C . PHE A 1 82 ? -1.689 -1.809 8.551 1.00 94.44 82 PHE A C 1
ATOM 640 O O . PHE A 1 82 ? -2.711 -2.243 8.006 1.00 94.44 82 PHE A O 1
ATOM 647 N N . VAL A 1 83 ? -0.866 -0.945 7.974 1.00 94.81 83 VAL A N 1
ATOM 648 C CA . VAL A 1 83 ? -0.899 -0.557 6.562 1.00 94.81 83 VAL A CA 1
ATOM 649 C C . VAL A 1 83 ? 0.247 -1.269 5.852 1.00 94.81 83 VAL A C 1
ATOM 651 O O . VAL A 1 83 ? 1.326 -1.395 6.426 1.00 94.81 83 VAL A O 1
ATOM 654 N N . ILE A 1 84 ? 0.021 -1.751 4.632 1.00 93.56 84 ILE A N 1
ATOM 655 C CA . ILE A 1 84 ? 1.074 -2.318 3.791 1.00 93.56 84 ILE A CA 1
ATOM 656 C C . ILE A 1 84 ? 1.288 -1.407 2.589 1.00 93.56 84 ILE A C 1
ATOM 658 O O . ILE A 1 84 ? 0.344 -1.111 1.858 1.00 93.56 84 ILE A O 1
ATOM 662 N N . GLU A 1 85 ? 2.540 -1.014 2.399 1.00 93.19 85 GLU A N 1
ATOM 663 C CA . GLU A 1 85 ? 3.068 -0.435 1.169 1.00 93.19 85 GLU A CA 1
ATOM 664 C C . GLU A 1 85 ? 3.716 -1.559 0.359 1.00 93.19 85 GLU A C 1
ATOM 666 O O . GLU A 1 85 ? 4.591 -2.270 0.872 1.00 93.19 85 GLU A O 1
ATOM 671 N N . VAL A 1 86 ? 3.296 -1.745 -0.890 1.00 92.31 86 VAL A N 1
ATOM 672 C CA . VAL A 1 86 ? 3.840 -2.794 -1.755 1.00 92.31 86 VAL A CA 1
ATOM 673 C C . VAL A 1 86 ? 4.751 -2.154 -2.792 1.00 92.31 86 VAL A C 1
ATOM 675 O O . VAL A 1 86 ? 4.392 -1.202 -3.473 1.00 92.31 86 VAL A O 1
ATOM 678 N N . THR A 1 87 ? 5.966 -2.678 -2.942 1.00 87.12 87 THR A N 1
ATOM 679 C CA . THR A 1 87 ? 6.915 -2.123 -3.910 1.00 87.12 87 THR A CA 1
ATOM 680 C C . THR A 1 87 ? 7.716 -3.194 -4.634 1.00 87.12 87 THR A C 1
ATOM 682 O O . THR A 1 87 ? 8.305 -4.091 -4.033 1.00 87.12 87 THR A O 1
ATOM 685 N N . GLY A 1 88 ? 7.775 -3.059 -5.959 1.00 76.69 88 GLY A N 1
ATOM 686 C CA . GLY A 1 88 ? 8.782 -3.707 -6.803 1.00 76.69 88 GLY A CA 1
ATOM 687 C C . GLY A 1 88 ? 9.936 -2.776 -7.206 1.00 76.69 88 GLY A C 1
ATOM 688 O O . GLY A 1 88 ? 10.817 -3.211 -7.941 1.00 76.69 88 GLY A O 1
ATOM 689 N N . GLY A 1 89 ? 9.904 -1.505 -6.781 1.00 68.69 89 GLY A N 1
ATOM 690 C CA . GLY A 1 89 ? 10.777 -0.422 -7.251 1.00 68.69 89 GLY A CA 1
ATOM 691 C C . GLY A 1 89 ? 12.049 -0.200 -6.425 1.00 68.69 89 GLY A C 1
ATOM 692 O O . GLY A 1 89 ? 12.422 -1.015 -5.580 1.00 68.69 89 GLY A O 1
ATOM 693 N N . THR A 1 90 ? 12.731 0.917 -6.682 1.00 64.12 90 THR A N 1
ATOM 694 C CA . THR A 1 90 ? 14.000 1.303 -6.045 1.00 64.12 90 THR A CA 1
ATOM 695 C C . THR A 1 90 ? 13.796 1.934 -4.660 1.00 64.12 90 THR A C 1
ATOM 697 O O . THR A 1 90 ? 12.697 2.303 -4.257 1.00 64.12 90 THR A O 1
ATOM 700 N N . TRP A 1 91 ? 14.887 2.001 -3.896 1.00 68.12 91 TRP A N 1
ATOM 701 C CA . TRP A 1 91 ? 14.928 2.412 -2.489 1.00 68.12 91 TRP A CA 1
ATOM 702 C C . TRP A 1 91 ? 14.570 3.889 -2.240 1.00 68.12 91 TRP A C 1
ATOM 704 O O . TRP A 1 91 ? 13.846 4.197 -1.296 1.00 68.12 91 TRP A O 1
ATOM 714 N N . ALA A 1 92 ? 15.090 4.795 -3.073 1.00 63.91 92 ALA A N 1
ATOM 715 C CA . ALA A 1 92 ? 15.090 6.235 -2.802 1.00 63.91 92 ALA A CA 1
ATOM 716 C C . ALA A 1 92 ? 13.676 6.838 -2.762 1.00 63.91 92 ALA A C 1
ATOM 718 O O . ALA A 1 92 ? 13.329 7.518 -1.798 1.00 63.91 92 ALA A O 1
ATOM 719 N N . ASP A 1 93 ? 12.830 6.500 -3.736 1.00 69.12 93 ASP A N 1
ATOM 720 C CA . ASP A 1 93 ? 11.472 7.053 -3.849 1.00 69.12 93 ASP A CA 1
ATOM 721 C C . ASP A 1 93 ? 10.528 6.542 -2.747 1.00 69.12 93 ASP A C 1
ATOM 723 O O . ASP A 1 93 ? 9.463 7.107 -2.494 1.00 69.12 93 ASP A O 1
ATOM 727 N N . LYS A 1 94 ? 10.909 5.456 -2.065 1.00 75.44 94 LYS A N 1
ATOM 728 C CA . LYS A 1 94 ? 10.048 4.777 -1.094 1.00 75.44 94 LYS A CA 1
ATOM 729 C C . LYS A 1 94 ? 10.146 5.347 0.310 1.00 75.44 94 LYS A C 1
ATOM 731 O O . LYS A 1 94 ? 9.172 5.263 1.051 1.00 75.44 94 LYS A O 1
ATOM 736 N N . MET A 1 95 ? 11.263 5.974 0.667 1.00 77.44 95 MET A N 1
ATOM 737 C CA . MET A 1 95 ? 11.433 6.566 1.998 1.00 77.44 95 MET A CA 1
ATOM 738 C C . MET A 1 95 ? 10.480 7.735 2.223 1.00 77.44 95 MET A C 1
ATOM 740 O O . MET A 1 95 ? 9.799 7.788 3.244 1.00 77.44 95 MET A O 1
ATOM 744 N N . GLU A 1 96 ? 10.347 8.617 1.232 1.00 81.94 96 GLU A N 1
ATOM 745 C CA . GLU A 1 96 ? 9.394 9.722 1.309 1.00 81.94 96 GLU A CA 1
ATOM 746 C C . GLU A 1 96 ? 7.949 9.209 1.404 1.00 81.94 96 GLU A C 1
ATOM 748 O O . GLU A 1 96 ? 7.150 9.714 2.193 1.00 81.94 96 GLU A O 1
ATOM 753 N N . GLN A 1 97 ? 7.615 8.158 0.652 1.00 82.69 97 GLN A N 1
ATOM 754 C CA . GLN A 1 97 ? 6.290 7.547 0.705 1.00 82.69 97 GLN A CA 1
ATOM 755 C C . GLN A 1 97 ? 5.992 6.933 2.082 1.00 82.69 97 GLN A C 1
ATOM 757 O O . GLN A 1 97 ? 4.910 7.155 2.624 1.00 82.69 97 GLN A O 1
ATOM 762 N N . ILE A 1 98 ? 6.950 6.219 2.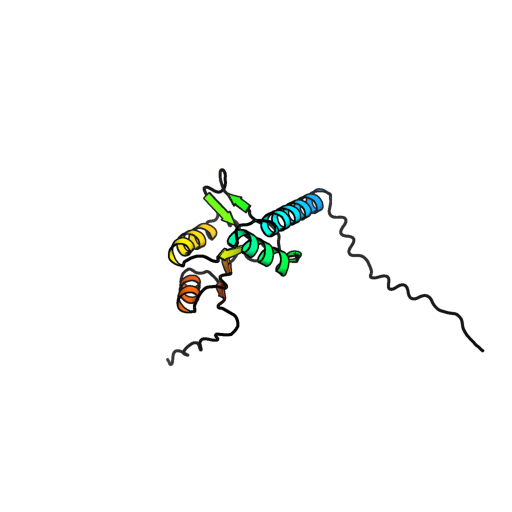681 1.00 84.94 98 ILE A N 1
ATOM 763 C CA . ILE A 1 98 ? 6.810 5.637 4.024 1.00 84.94 98 ILE A CA 1
ATOM 764 C C . ILE A 1 98 ? 6.594 6.735 5.071 1.00 84.94 98 ILE A C 1
ATOM 766 O O . ILE A 1 98 ? 5.697 6.607 5.904 1.00 84.94 98 ILE A O 1
ATOM 770 N N . GLU A 1 99 ? 7.356 7.831 5.017 1.00 85.19 99 GLU A N 1
ATOM 771 C CA . GLU A 1 99 ? 7.166 8.956 5.941 1.00 85.19 99 GLU A CA 1
ATOM 772 C C . GLU A 1 99 ? 5.799 9.627 5.767 1.00 85.19 99 GLU A C 1
ATOM 774 O O . GLU A 1 99 ? 5.134 9.955 6.754 1.00 85.19 99 GLU A O 1
ATOM 779 N N . ARG A 1 100 ? 5.317 9.767 4.526 1.00 86.69 100 ARG A N 1
ATOM 780 C CA . ARG A 1 100 ? 3.962 10.272 4.250 1.00 86.69 100 ARG A CA 1
ATOM 781 C C . ARG A 1 100 ? 2.887 9.352 4.831 1.00 86.69 100 ARG A C 1
ATOM 783 O O . ARG A 1 100 ? 1.933 9.840 5.430 1.00 86.69 100 ARG A O 1
ATOM 790 N N . LEU A 1 101 ? 3.044 8.033 4.731 1.00 88.50 101 LEU A N 1
ATOM 791 C CA . LEU A 1 101 ? 2.084 7.059 5.267 1.00 88.50 101 LEU A CA 1
ATOM 792 C C . LEU A 1 101 ? 1.939 7.095 6.795 1.00 88.50 101 LEU A C 1
ATOM 794 O O . LEU A 1 101 ? 0.948 6.589 7.323 1.00 88.50 101 LEU A O 1
ATOM 798 N N . LYS A 1 102 ? 2.888 7.691 7.519 1.00 86.88 102 LYS A N 1
ATOM 799 C CA . LYS A 1 102 ? 2.779 7.899 8.971 1.00 86.88 102 LYS A CA 1
ATOM 800 C C . LYS A 1 102 ? 1.973 9.139 9.343 1.00 86.88 102 LYS A C 1
ATOM 802 O O . LYS A 1 102 ? 1.575 9.278 10.497 1.00 86.88 102 LYS A O 1
ATOM 807 N N . GLN A 1 103 ? 1.738 10.044 8.396 1.00 88.50 103 GLN A N 1
ATOM 808 C CA . GLN A 1 103 ? 1.073 11.308 8.677 1.00 88.50 103 GLN A CA 1
ATOM 809 C C . GLN A 1 103 ? -0.405 11.074 9.052 1.00 88.50 103 GLN A C 1
ATOM 811 O O . GLN A 1 103 ? -1.095 10.295 8.380 1.00 88.50 103 GLN A O 1
ATOM 816 N N . PRO A 1 104 ? -0.946 11.762 10.078 1.00 89.81 104 PRO A N 1
ATOM 817 C CA . PRO A 1 104 ? -2.323 11.551 10.540 1.00 89.81 104 PRO A CA 1
ATOM 818 C C . PRO A 1 104 ? -3.402 11.840 9.490 1.00 89.81 104 PRO A C 1
ATOM 820 O O . PRO A 1 104 ? -4.507 11.308 9.567 1.00 89.81 104 PRO A O 1
ATOM 823 N N . ASN A 1 105 ? -3.109 12.670 8.489 1.00 90.25 105 ASN A N 1
ATOM 824 C CA . ASN A 1 105 ? -4.030 12.951 7.386 1.00 90.25 105 ASN A CA 1
ATOM 825 C C . ASN A 1 105 ? -4.261 11.730 6.467 1.00 90.25 105 ASN A C 1
ATOM 827 O O . ASN A 1 105 ? -5.317 11.648 5.837 1.00 90.25 105 ASN A O 1
ATOM 831 N N . ILE A 1 106 ? -3.325 10.775 6.430 1.00 91.00 106 ILE A N 1
ATOM 832 C CA . ILE A 1 106 ? -3.418 9.513 5.683 1.00 91.00 106 ILE A CA 1
ATOM 833 C C . ILE A 1 106 ? -3.739 8.358 6.641 1.00 91.00 106 ILE A C 1
ATOM 835 O O . ILE A 1 106 ? -4.724 7.638 6.459 1.00 91.00 106 ILE A O 1
ATOM 839 N N . ASN A 1 107 ? -2.964 8.216 7.713 1.00 92.19 107 ASN A N 1
ATOM 840 C CA . ASN A 1 107 ? -3.069 7.135 8.687 1.00 92.19 107 ASN A CA 1
ATOM 841 C C . ASN A 1 107 ? -3.486 7.681 10.056 1.00 92.19 107 ASN A C 1
ATOM 843 O O . ASN A 1 107 ? -2.707 7.728 11.005 1.00 92.19 107 ASN A O 1
ATOM 847 N N . LYS A 1 108 ? -4.759 8.083 10.154 1.00 87.69 108 LYS A N 1
ATOM 848 C C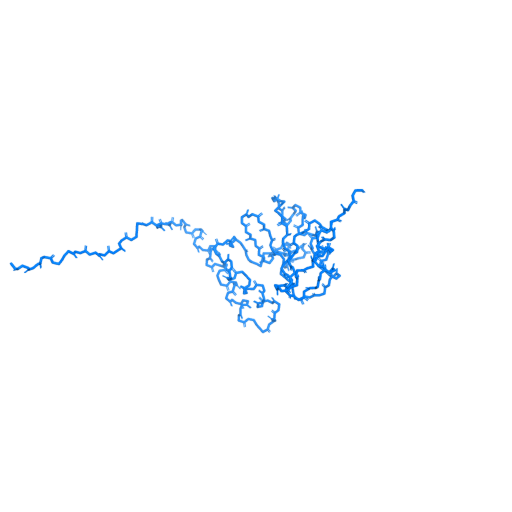A . LYS A 1 108 ? -5.355 8.704 11.354 1.00 87.69 108 LYS A CA 1
ATOM 849 C C . LYS A 1 108 ? -5.122 7.924 12.648 1.00 87.69 108 LYS A C 1
ATOM 851 O O . LYS A 1 108 ? -5.031 8.516 13.713 1.00 87.69 108 LYS A O 1
ATOM 856 N N . SER A 1 109 ? -5.075 6.599 12.556 1.00 89.50 109 SER A N 1
ATOM 857 C CA . SER A 1 109 ? -4.910 5.695 13.698 1.00 89.50 109 SER A CA 1
ATOM 858 C C . SER A 1 109 ? -3.451 5.395 14.050 1.00 89.50 109 SER A C 1
ATOM 860 O O . SER A 1 109 ? -3.223 4.609 14.962 1.00 89.50 109 SER A O 1
ATOM 862 N N . GLY A 1 110 ? -2.476 5.934 13.309 1.00 91.69 110 GLY A N 1
ATOM 863 C CA . GLY A 1 110 ? -1.055 5.663 13.548 1.00 91.69 110 GLY A CA 1
ATOM 864 C C . GLY A 1 110 ? -0.692 4.181 13.417 1.00 91.69 110 GLY A C 1
ATOM 865 O O . GLY A 1 110 ? 0.162 3.681 14.143 1.00 91.69 110 GLY A O 1
ATOM 866 N N . LYS A 1 111 ? -1.371 3.447 12.525 1.00 93.31 111 LYS A N 1
ATOM 867 C CA . LYS A 1 111 ? -1.097 2.022 12.303 1.00 93.31 111 LYS A CA 1
ATOM 868 C C . LYS A 1 111 ? 0.358 1.831 11.859 1.00 93.31 111 LYS A C 1
ATOM 870 O O . LYS A 1 111 ? 0.808 2.600 11.009 1.00 93.31 111 LYS A O 1
ATOM 87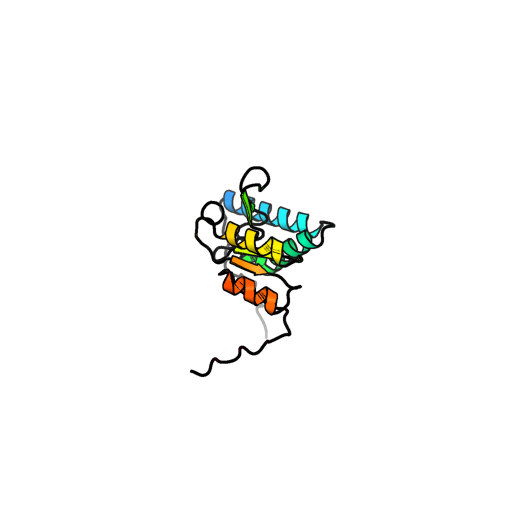5 N N . PRO A 1 112 ? 1.064 0.793 12.333 1.00 92.44 112 PRO A N 1
ATOM 876 C CA . PRO A 1 112 ? 2.369 0.436 11.794 1.00 92.44 112 PRO A CA 1
ATOM 877 C C . PRO A 1 112 ? 2.333 0.278 10.270 1.00 92.44 112 PRO A C 1
ATOM 879 O O . PRO A 1 112 ? 1.371 -0.273 9.722 1.00 92.44 112 PRO A O 1
ATOM 882 N N . VAL A 1 113 ? 3.391 0.742 9.603 1.00 92.00 113 VAL A N 1
ATOM 883 C CA . VAL A 1 113 ? 3.581 0.591 8.155 1.00 92.00 113 VAL A CA 1
ATOM 884 C C . VAL A 1 113 ? 4.522 -0.584 7.902 1.00 92.00 113 VAL A C 1
ATOM 886 O O . VAL A 1 113 ? 5.663 -0.609 8.371 1.00 92.00 113 VAL A O 1
ATOM 889 N N . ILE A 1 114 ? 4.033 -1.572 7.162 1.00 90.75 114 ILE A N 1
ATOM 890 C CA . ILE A 1 114 ? 4.804 -2.712 6.674 1.00 90.75 114 ILE A CA 1
ATOM 891 C C . ILE A 1 114 ? 5.159 -2.446 5.217 1.00 90.75 114 ILE A C 1
ATOM 893 O O . ILE A 1 114 ? 4.290 -2.108 4.420 1.00 90.75 114 ILE A O 1
ATOM 897 N N . VAL A 1 115 ? 6.424 -2.638 4.857 1.00 89.81 115 VAL A N 1
ATOM 898 C CA . VAL A 1 115 ? 6.862 -2.538 3.462 1.00 89.81 115 VAL A CA 1
ATOM 899 C C . VAL A 1 115 ? 7.075 -3.942 2.926 1.00 89.81 115 VAL A C 1
ATOM 901 O O . VAL A 1 115 ? 7.974 -4.663 3.373 1.00 89.81 115 VAL A O 1
ATOM 904 N N . PHE A 1 116 ? 6.243 -4.337 1.966 1.00 88.62 116 PHE A N 1
ATOM 905 C CA . PHE A 1 116 ? 6.404 -5.589 1.244 1.00 88.62 116 PHE A CA 1
ATOM 906 C C . PHE A 1 116 ? 7.192 -5.343 -0.044 1.00 88.62 116 PHE A C 1
ATOM 908 O O . PHE A 1 116 ? 6.667 -4.816 -1.025 1.00 88.62 116 PHE A O 1
ATOM 915 N N . ALA A 1 117 ? 8.469 -5.729 -0.022 1.00 87.56 117 ALA A N 1
ATOM 916 C CA . ALA A 1 117 ? 9.417 -5.482 -1.102 1.00 87.56 117 ALA A CA 1
ATOM 917 C C . ALA A 1 117 ? 10.194 -6.758 -1.479 1.00 87.56 117 ALA A C 1
ATOM 919 O O . ALA A 1 117 ? 11.368 -6.903 -1.130 1.00 87.56 117 ALA A O 1
ATOM 920 N N . PRO A 1 118 ? 9.577 -7.712 -2.201 1.00 80.56 118 PRO A N 1
ATOM 921 C CA . PRO A 1 118 ? 10.185 -9.018 -2.487 1.00 80.56 118 PRO A CA 1
ATOM 922 C C . PRO A 1 118 ? 11.447 -8.951 -3.372 1.00 80.56 118 PRO A C 1
ATOM 924 O O . PRO A 1 118 ? 12.161 -9.944 -3.523 1.00 80.56 118 PRO A O 1
ATOM 927 N N . GLY A 1 119 ? 11.741 -7.797 -3.977 1.00 79.19 119 GLY A N 1
ATOM 928 C CA . GLY A 1 119 ? 12.962 -7.554 -4.749 1.00 79.19 119 GLY A CA 1
ATOM 929 C C . GLY A 1 119 ? 14.128 -6.971 -3.945 1.00 79.19 119 GLY A C 1
ATOM 930 O O . GLY A 1 119 ? 15.227 -6.869 -4.485 1.00 79.19 119 GLY A O 1
ATOM 931 N N . TRP A 1 120 ? 13.916 -6.570 -2.689 1.00 81.38 120 TRP A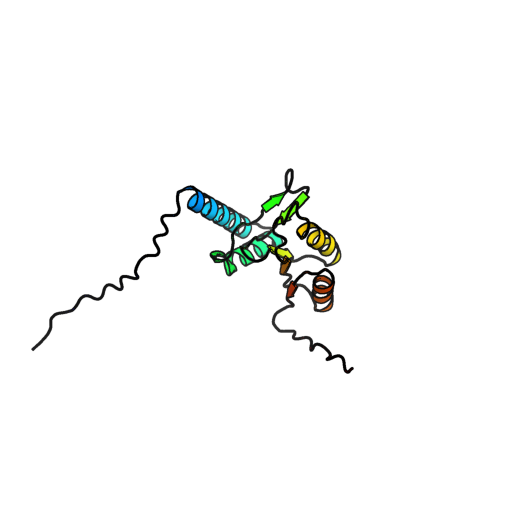 N 1
ATOM 932 C CA . TRP A 1 120 ? 14.913 -5.824 -1.920 1.00 81.38 120 TRP A CA 1
ATOM 933 C C . TRP A 1 120 ? 15.937 -6.714 -1.215 1.00 81.38 120 TRP A C 1
ATOM 935 O O . TRP A 1 120 ? 15.656 -7.839 -0.795 1.00 81.38 120 TRP A O 1
ATOM 945 N N . ASN A 1 121 ? 17.150 -6.179 -1.077 1.00 79.75 121 ASN A N 1
ATOM 946 C CA . ASN A 1 121 ? 18.242 -6.787 -0.322 1.00 79.75 121 ASN A CA 1
ATOM 947 C C . ASN A 1 121 ? 18.256 -6.324 1.153 1.00 79.75 121 ASN A C 1
ATOM 949 O O . ASN A 1 121 ? 17.518 -5.422 1.551 1.00 79.75 121 ASN A O 1
ATOM 953 N N . GLY A 1 122 ? 19.116 -6.936 1.976 1.00 73.56 122 GLY A N 1
ATOM 954 C CA . GLY A 1 122 ? 19.189 -6.671 3.420 1.00 73.56 122 GLY A CA 1
ATOM 955 C C . GLY A 1 122 ? 19.495 -5.215 3.793 1.00 73.56 122 GLY A C 1
ATOM 956 O O . GLY A 1 122 ? 18.942 -4.709 4.769 1.00 73.56 122 GLY A O 1
ATOM 957 N N . LYS A 1 123 ? 20.301 -4.500 2.992 1.00 74.00 123 LYS A N 1
ATOM 958 C CA . LYS A 1 123 ? 20.606 -3.074 3.223 1.00 74.00 123 LYS A CA 1
ATOM 959 C C . LYS A 1 123 ? 19.366 -2.201 3.043 1.00 74.00 123 LYS A C 1
ATOM 961 O O . LYS A 1 123 ? 19.099 -1.341 3.874 1.00 74.00 123 LYS A O 1
ATOM 966 N N . GLN A 1 124 ? 18.583 -2.471 2.001 1.00 74.44 124 GLN A N 1
ATOM 967 C CA . GLN A 1 124 ? 17.315 -1.784 1.756 1.00 74.44 124 GLN A CA 1
ATOM 968 C C . GLN A 1 124 ? 16.313 -2.093 2.879 1.00 74.44 124 GLN A C 1
ATOM 970 O O . GLN A 1 124 ? 15.754 -1.196 3.493 1.00 74.44 124 GLN A O 1
ATOM 975 N N . VAL A 1 125 ? 16.153 -3.359 3.265 1.00 72.50 125 VAL A N 1
ATOM 976 C CA . VAL A 1 125 ? 15.260 -3.722 4.382 1.00 72.50 125 VAL A CA 1
ATOM 977 C C . VAL A 1 125 ? 15.646 -3.020 5.692 1.00 72.50 125 VAL A C 1
ATOM 979 O O . VAL A 1 125 ? 14.764 -2.604 6.446 1.00 72.50 125 VAL A O 1
ATOM 982 N N . ARG A 1 126 ? 16.947 -2.858 5.962 1.00 73.06 126 ARG A N 1
ATOM 983 C CA . ARG A 1 126 ? 17.450 -2.174 7.160 1.00 73.06 126 ARG A CA 1
ATOM 984 C C . ARG A 1 126 ? 17.068 -0.698 7.193 1.00 73.06 126 ARG A C 1
ATOM 986 O O . ARG A 1 126 ? 16.565 -0.247 8.217 1.00 73.06 126 ARG A O 1
ATOM 993 N N . GLY A 1 127 ? 17.206 0.013 6.078 1.00 67.69 127 GLY A N 1
ATOM 994 C CA . GLY A 1 127 ? 16.823 1.421 6.023 1.00 67.69 127 GLY A CA 1
ATOM 995 C C . GLY A 1 127 ? 15.332 1.654 6.315 1.00 67.69 127 GLY A C 1
ATOM 996 O O . GLY A 1 127 ? 14.979 2.676 6.893 1.00 67.69 127 GLY A O 1
ATOM 997 N N . VAL A 1 128 ? 14.441 0.693 6.003 1.00 68.12 128 VAL A N 1
ATOM 998 C CA . VAL A 1 128 ? 12.997 0.840 6.306 1.00 68.12 128 VAL A CA 1
ATOM 999 C C . VAL A 1 128 ? 12.785 0.788 7.803 1.00 68.12 128 VAL A C 1
ATOM 1001 O O . VAL A 1 128 ? 11.972 1.529 8.347 1.00 68.12 128 VAL A O 1
ATOM 1004 N N . ARG A 1 129 ? 13.517 -0.116 8.459 1.00 73.44 129 ARG A N 1
ATOM 1005 C CA . ARG A 1 129 ? 13.461 -0.295 9.907 1.00 73.44 129 ARG A CA 1
ATOM 1006 C C . ARG A 1 129 ? 13.960 0.945 10.630 1.00 73.44 129 ARG A C 1
ATOM 1008 O O . ARG A 1 129 ? 13.347 1.349 11.610 1.00 73.44 129 ARG A O 1
ATOM 1015 N N . GLU A 1 130 ? 15.018 1.569 10.121 1.00 71.69 130 GLU A N 1
ATOM 1016 C CA . GLU A 1 130 ? 15.538 2.836 10.648 1.00 71.69 130 GLU A CA 1
ATOM 1017 C C . GLU A 1 130 ? 14.537 3.984 10.465 1.00 71.69 130 GLU A C 1
ATOM 1019 O O . GLU A 1 130 ? 14.333 4.772 11.383 1.00 71.69 130 GLU A O 1
ATOM 1024 N N . ALA A 1 131 ? 13.805 4.008 9.349 1.00 62.00 131 ALA A N 1
ATOM 1025 C CA . ALA A 1 131 ? 12.653 4.886 9.160 1.00 62.00 131 ALA A CA 1
ATOM 1026 C C . ALA A 1 131 ? 11.368 4.368 9.825 1.00 62.00 131 ALA A C 1
ATOM 1028 O O . ALA A 1 131 ? 10.272 4.703 9.393 1.00 62.00 131 ALA A O 1
ATOM 1029 N N . GLY A 1 132 ? 11.436 3.542 10.870 1.00 65.19 132 GLY A N 1
ATOM 1030 C CA . GLY A 1 132 ? 10.271 3.158 11.680 1.00 65.19 132 GLY A CA 1
ATOM 1031 C C . GLY A 1 132 ? 9.203 2.309 10.973 1.00 65.19 132 GLY A C 1
ATOM 1032 O O . GLY A 1 132 ? 8.107 2.146 11.510 1.00 65.19 132 GLY A O 1
ATOM 1033 N N . GLY A 1 133 ? 9.488 1.770 9.786 1.00 60.38 133 GLY A N 1
ATOM 1034 C CA . GLY A 1 133 ? 8.669 0.755 9.126 1.00 60.38 133 GLY A CA 1
ATOM 1035 C C . GLY A 1 133 ? 9.137 -0.667 9.456 1.00 60.38 133 GLY A C 1
ATOM 1036 O O . GLY A 1 133 ? 10.227 -0.887 9.972 1.00 60.38 133 GLY A O 1
ATOM 1037 N N . SER A 1 134 ? 8.336 -1.678 9.128 1.00 68.44 134 SER A N 1
ATOM 1038 C CA . SER A 1 134 ? 8.764 -3.085 9.208 1.00 68.44 134 SER A CA 1
ATOM 1039 C C . SER A 1 134 ? 8.969 -3.659 7.807 1.00 68.44 134 SER A C 1
ATOM 1041 O O . SER A 1 134 ? 8.006 -3.857 7.070 1.00 68.44 134 SER A O 1
ATOM 1043 N N . GLY A 1 135 ? 10.226 -3.909 7.426 1.00 54.19 135 GLY A N 1
ATOM 1044 C CA . GLY A 1 135 ? 10.593 -4.553 6.159 1.00 54.19 135 GLY A CA 1
ATOM 1045 C C . GLY A 1 135 ? 10.927 -6.040 6.325 1.00 54.19 135 GLY A C 1
ATOM 1046 O O . GLY A 1 135 ? 11.599 -6.429 7.294 1.00 54.19 135 GLY A O 1
ATOM 1047 N N . PHE A 1 136 ? 10.500 -6.856 5.358 1.00 57.16 136 PHE A N 1
ATOM 1048 C CA . PHE A 1 136 ? 10.810 -8.287 5.284 1.00 57.16 136 PHE A CA 1
ATOM 1049 C C . PHE A 1 136 ? 11.715 -8.580 4.077 1.00 57.16 136 PHE A C 1
ATOM 1051 O O . PHE A 1 136 ? 11.367 -8.192 2.960 1.00 57.16 136 PHE A O 1
ATOM 1058 N N . PRO A 1 137 ? 12.874 -9.237 4.275 1.00 52.84 137 PRO A N 1
ATOM 1059 C CA . PRO A 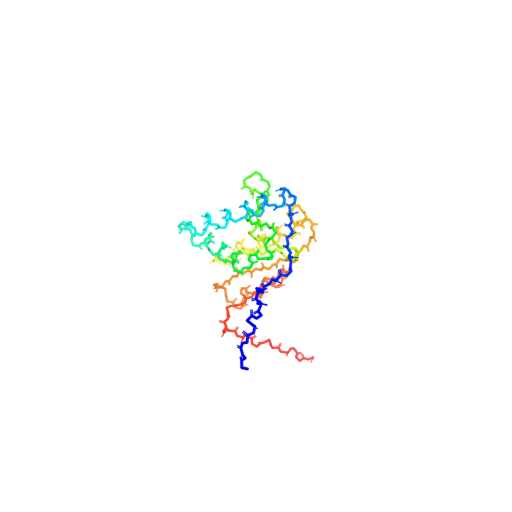1 137 ? 13.746 -9.631 3.174 1.00 52.84 137 PRO A CA 1
ATOM 1060 C C . PRO A 1 137 ? 13.146 -10.795 2.381 1.00 52.84 137 PRO A C 1
ATOM 1062 O O . PRO A 1 137 ? 12.182 -11.436 2.803 1.00 52.84 137 PRO A O 1
ATOM 1065 N N . ARG A 1 138 ? 13.766 -11.102 1.236 1.00 45.59 138 ARG A N 1
ATOM 1066 C CA . ARG A 1 138 ? 13.477 -12.325 0.479 1.00 45.59 138 ARG A CA 1
ATOM 1067 C C . ARG A 1 138 ? 13.520 -13.568 1.386 1.00 45.59 138 ARG A C 1
ATOM 1069 O O . ARG A 1 138 ? 14.501 -13.729 2.121 1.00 45.59 138 ARG A O 1
ATOM 1076 N N . PRO A 1 139 ? 12.528 -14.475 1.298 1.00 41.09 139 PRO A N 1
ATOM 1077 C CA . PRO A 1 139 ? 12.620 -15.766 1.966 1.00 41.09 139 PRO A CA 1
ATOM 1078 C C . PRO A 1 139 ? 13.841 -16.523 1.421 1.00 41.09 139 PRO A C 1
ATOM 1080 O O . PRO A 1 139 ? 13.978 -16.686 0.211 1.00 41.09 139 PRO A O 1
ATOM 1083 N N . GLY A 1 140 ? 14.756 -16.917 2.314 1.00 47.56 140 GLY A N 1
ATOM 1084 C CA . GLY A 1 140 ? 15.987 -17.651 1.980 1.00 47.56 140 GLY A CA 1
ATOM 1085 C C . GLY A 1 140 ? 17.310 -16.915 2.235 1.00 47.56 140 GLY A C 1
ATOM 1086 O O . GLY A 1 140 ? 18.361 -17.536 2.122 1.00 47.56 140 GLY A O 1
ATOM 1087 N N . ARG A 1 141 ? 17.301 -15.629 2.621 1.00 47.03 141 ARG A N 1
ATOM 1088 C CA . ARG A 1 141 ? 18.511 -14.940 3.112 1.00 47.03 141 ARG A CA 1
ATOM 1089 C C . ARG A 1 141 ? 18.304 -14.490 4.557 1.00 47.03 141 ARG A C 1
ATOM 1091 O O . ARG A 1 141 ? 17.835 -13.383 4.812 1.00 47.03 141 ARG A O 1
ATOM 1098 N N . VAL A 1 142 ? 18.632 -15.375 5.496 1.00 41.66 142 VAL A N 1
ATOM 1099 C CA . VAL A 1 142 ? 18.785 -15.022 6.912 1.00 41.66 142 VAL A CA 1
ATOM 1100 C C . VAL A 1 142 ? 20.141 -14.325 7.024 1.00 41.66 142 VAL A C 1
ATOM 1102 O O . VAL A 1 142 ? 21.173 -14.981 6.972 1.00 41.66 142 VAL A O 1
ATOM 1105 N N . GLU A 1 143 ? 20.169 -12.993 7.064 1.00 47.78 143 GLU A N 1
ATOM 1106 C CA . GLU A 1 143 ? 21.374 -12.306 7.538 1.00 47.78 143 GLU A CA 1
ATOM 1107 C C . GLU A 1 143 ? 21.373 -12.419 9.060 1.00 47.78 143 GLU A C 1
ATOM 1109 O O . GLU A 1 143 ? 20.491 -11.875 9.730 1.00 47.78 143 GLU A O 1
ATOM 1114 N N . GLU A 1 144 ? 22.335 -13.179 9.583 1.00 43.03 144 GLU A N 1
ATOM 1115 C CA . GLU A 1 144 ? 22.648 -13.222 11.004 1.00 43.03 144 GLU A CA 1
ATOM 1116 C C . GLU A 1 144 ? 22.817 -11.789 11.514 1.00 43.03 144 GLU A C 1
ATOM 1118 O O . GLU A 1 144 ? 23.608 -10.995 10.998 1.00 43.03 144 GLU A O 1
ATOM 1123 N N . VAL A 1 145 ? 22.013 -11.433 12.511 1.00 43.66 145 VAL A N 1
ATOM 1124 C CA . VAL A 1 145 ? 22.162 -10.170 13.225 1.00 43.66 145 VAL A CA 1
ATOM 1125 C C . VAL A 1 145 ? 23.420 -10.318 14.080 1.00 43.66 145 VAL A C 1
ATOM 1127 O O . VAL A 1 145 ? 23.419 -11.187 14.952 1.00 43.66 145 VAL A O 1
ATOM 1130 N N . PRO A 1 146 ? 24.485 -9.516 13.885 1.00 44.75 146 PRO A N 1
ATOM 1131 C CA . PRO A 1 146 ? 25.619 -9.572 14.788 1.00 44.75 146 PRO A CA 1
ATOM 1132 C C . PRO A 1 146 ? 25.131 -9.111 16.159 1.00 44.75 146 PRO A C 1
ATOM 1134 O O . PRO A 1 146 ? 24.721 -7.961 16.348 1.00 44.75 146 PRO A O 1
ATOM 1137 N N . THR A 1 147 ? 25.124 -10.037 17.112 1.00 49.44 147 THR A N 1
ATOM 1138 C CA . THR A 1 147 ? 24.940 -9.745 18.527 1.00 49.44 147 THR A CA 1
ATOM 1139 C C . THR A 1 147 ? 25.999 -8.729 18.932 1.00 49.44 147 THR A C 1
ATOM 1141 O O . THR A 1 147 ? 27.189 -9.033 18.907 1.00 49.44 147 THR A O 1
ATOM 1144 N N . ARG A 1 148 ? 25.572 -7.509 19.279 1.00 44.97 148 ARG A N 1
ATOM 1145 C CA . ARG A 1 148 ? 26.434 -6.536 19.955 1.00 44.97 148 ARG A CA 1
ATOM 1146 C C . ARG A 1 148 ? 26.898 -7.161 21.268 1.00 44.97 148 ARG A C 1
ATOM 1148 O O . ARG A 1 148 ? 26.106 -7.293 22.200 1.00 44.97 148 ARG A O 1
ATOM 1155 N N . THR A 1 149 ? 28.164 -7.548 21.329 1.00 46.44 149 THR A N 1
ATOM 1156 C CA . THR A 1 149 ? 28.881 -7.717 22.590 1.00 46.44 149 THR A CA 1
ATOM 1157 C C . THR A 1 149 ? 28.943 -6.351 23.278 1.00 46.44 149 THR A C 1
ATOM 1159 O O . THR A 1 149 ? 29.112 -5.331 22.606 1.00 46.44 149 THR A O 1
ATOM 1162 N N . ARG A 1 150 ? 28.676 -6.357 24.587 1.00 54.50 150 ARG A N 1
ATOM 1163 C CA . ARG A 1 150 ? 28.650 -5.179 25.464 1.00 54.50 150 ARG A CA 1
ATOM 1164 C C . ARG A 1 150 ? 29.990 -4.463 25.518 1.00 54.50 150 ARG A C 1
ATOM 1166 O O . ARG A 1 150 ? 31.016 -5.172 25.452 1.00 54.50 150 ARG A O 1
#